Protein AF-A0A5J9UC37-F1 (afdb_monomer)

Mean predicted aligned error: 12.28 Å

Structure (mmCIF, N/CA/C/O backbone):
data_AF-A0A5J9UC37-F1
#
_entry.id   AF-A0A5J9UC37-F1
#
loop_
_atom_site.group_PDB
_atom_site.id
_atom_site.type_symbol
_atom_site.label_atom_id
_atom_site.label_alt_id
_atom_site.label_comp_id
_atom_site.label_asym_id
_atom_site.label_entity_id
_atom_site.label_seq_id
_atom_site.pdbx_PDB_ins_code
_atom_site.Cartn_x
_atom_site.Cartn_y
_atom_site.Cartn_z
_atom_site.occupancy
_atom_site.B_iso_or_equiv
_atom_site.auth_seq_id
_atom_site.auth_comp_id
_atom_site.auth_asym_id
_atom_site.auth_atom_id
_atom_site.pdbx_PDB_model_num
ATOM 1 N N . VAL A 1 1 ? -42.307 -14.329 62.504 1.00 63.81 1 VAL A N 1
ATOM 2 C CA . VAL A 1 1 ? -40.843 -14.070 62.506 1.00 63.81 1 VAL A CA 1
ATOM 3 C 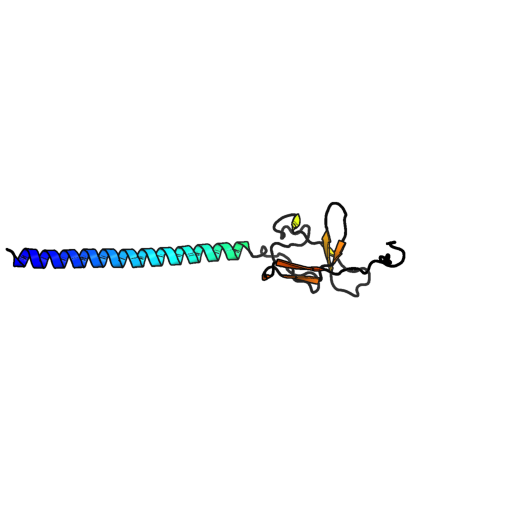C . VAL A 1 1 ? -40.116 -14.868 61.416 1.00 63.81 1 VAL A C 1
ATOM 5 O O . VAL A 1 1 ? -39.601 -14.259 60.490 1.00 63.81 1 VAL A O 1
ATOM 8 N N . SER A 1 2 ? -40.148 -16.208 61.423 1.00 68.38 2 SER A N 1
ATOM 9 C CA . SER A 1 2 ? -39.443 -17.055 60.428 1.00 68.38 2 SER A CA 1
ATOM 10 C C . SER A 1 2 ? -39.837 -16.817 58.951 1.00 68.38 2 SER A C 1
ATOM 12 O O . SER A 1 2 ? -38.976 -16.711 58.076 1.00 68.38 2 SER A O 1
ATOM 14 N N . THR A 1 3 ? -41.131 -16.654 58.656 1.00 75.56 3 THR A N 1
ATOM 15 C CA . THR A 1 3 ? -41.650 -16.379 57.299 1.00 75.56 3 THR A CA 1
ATOM 16 C C . THR A 1 3 ? -41.243 -15.008 56.759 1.00 75.56 3 THR A C 1
ATOM 18 O O . THR A 1 3 ? -40.934 -14.885 55.575 1.00 75.56 3 THR A O 1
ATOM 21 N N . TYR A 1 4 ? -41.173 -14.000 57.631 1.00 75.62 4 TYR A N 1
ATOM 22 C CA . TYR A 1 4 ? -40.712 -12.651 57.300 1.00 75.62 4 TYR A CA 1
ATOM 23 C C . TYR A 1 4 ? -39.242 -12.665 56.859 1.00 75.62 4 TYR A C 1
ATOM 25 O O . TYR A 1 4 ? -38.928 -12.240 55.748 1.00 75.62 4 TYR A O 1
ATOM 33 N N . TYR A 1 5 ? -38.364 -13.298 57.645 1.00 67.88 5 TYR A N 1
ATOM 34 C CA . TYR A 1 5 ? -36.952 -13.470 57.285 1.00 67.88 5 TYR A CA 1
ATOM 35 C C . TYR A 1 5 ? -36.747 -14.300 56.010 1.00 67.88 5 TYR A C 1
ATOM 37 O O . TYR A 1 5 ? -35.813 -14.051 55.248 1.00 67.88 5 TYR A O 1
ATOM 45 N N . ARG A 1 6 ? -37.610 -15.291 55.747 1.00 69.56 6 ARG A N 1
ATOM 46 C CA . ARG A 1 6 ? -37.553 -16.096 54.516 1.00 69.56 6 ARG A CA 1
ATOM 47 C C . ARG A 1 6 ? -37.951 -15.277 53.279 1.00 69.56 6 ARG A C 1
ATOM 49 O O . ARG A 1 6 ? -37.307 -15.412 52.242 1.00 69.56 6 ARG A O 1
ATOM 56 N N . LYS A 1 7 ? -38.960 -14.404 53.391 1.00 77.69 7 LYS A N 1
ATOM 57 C CA . LYS A 1 7 ? -39.384 -13.486 52.316 1.00 77.69 7 LYS A CA 1
ATOM 58 C C . LYS A 1 7 ? -38.337 -12.400 52.058 1.00 77.69 7 LYS A C 1
ATOM 60 O O . LYS A 1 7 ? -37.998 -12.142 50.908 1.00 77.69 7 LYS A O 1
ATOM 65 N N . GLN A 1 8 ? -37.769 -11.841 53.123 1.00 72.06 8 GLN A N 1
ATOM 66 C CA . GLN A 1 8 ? -36.715 -10.833 53.045 1.00 72.06 8 GLN A CA 1
ATOM 67 C C . GLN A 1 8 ? -35.429 -11.393 52.413 1.00 72.06 8 GLN A C 1
ATOM 69 O O . GLN A 1 8 ? -34.832 -10.732 51.570 1.00 72.06 8 GLN A O 1
ATOM 74 N N . ARG A 1 9 ? -35.047 -12.643 52.723 1.00 77.81 9 ARG A N 1
ATOM 75 C CA . ARG A 1 9 ? -33.915 -13.320 52.061 1.00 77.81 9 ARG A CA 1
ATOM 76 C C . ARG A 1 9 ? -34.119 -13.515 50.560 1.00 77.81 9 ARG A C 1
ATOM 78 O O . ARG A 1 9 ? -33.196 -13.226 49.810 1.00 77.81 9 ARG A O 1
ATOM 85 N N . LYS A 1 10 ? -35.307 -13.961 50.131 1.00 80.69 10 LYS A N 1
ATOM 86 C CA . LYS A 1 10 ? -35.631 -14.093 48.698 1.00 80.69 10 LYS A CA 1
ATOM 87 C C . LYS A 1 10 ? -35.591 -12.740 47.981 1.00 80.69 10 LYS A C 1
ATOM 89 O O . LYS A 1 10 ? -34.990 -12.609 46.928 1.00 80.69 10 LYS A O 1
ATOM 94 N N . HIS A 1 11 ? -36.155 -11.708 48.603 1.00 80.25 11 HIS A N 1
ATOM 95 C CA . HIS A 1 11 ? -36.156 -10.365 48.028 1.00 80.25 11 HIS A CA 1
ATOM 96 C C . HIS A 1 11 ? -34.736 -9.792 47.866 1.00 80.25 11 HIS A C 1
ATOM 98 O O . HIS A 1 11 ? -34.414 -9.202 46.839 1.00 80.25 11 HIS A O 1
ATOM 104 N N . ILE A 1 12 ? -33.863 -9.992 48.860 1.00 78.88 12 ILE A N 1
ATOM 105 C CA . ILE A 1 12 ? -32.458 -9.567 48.785 1.00 78.88 12 ILE A CA 1
ATOM 106 C C . ILE A 1 12 ? -31.692 -10.386 47.733 1.00 78.88 12 ILE A C 1
ATOM 108 O O . ILE A 1 12 ? -30.909 -9.802 46.986 1.00 78.88 12 ILE A O 1
ATOM 112 N N . SER A 1 13 ? -31.934 -11.701 47.617 1.00 81.50 13 SER A N 1
ATOM 113 C CA . SER A 1 13 ? -31.291 -12.515 46.574 1.00 81.50 13 SER A CA 1
ATOM 114 C C . SER A 1 13 ? -31.694 -12.083 45.166 1.00 81.50 13 SER A C 1
ATOM 116 O O . SER A 1 13 ? -30.831 -12.023 44.297 1.00 81.50 13 SER A O 1
ATOM 118 N N . ASP A 1 14 ? -32.958 -11.713 44.949 1.00 83.06 14 ASP A N 1
ATOM 119 C CA . ASP A 1 14 ? -33.441 -11.250 43.642 1.00 83.06 14 ASP A CA 1
ATOM 120 C C . ASP A 1 14 ? -32.835 -9.891 43.251 1.00 83.06 14 ASP A C 1
ATOM 122 O O . ASP A 1 14 ? -32.487 -9.677 42.089 1.00 83.06 14 ASP A O 1
ATOM 126 N N . ILE A 1 15 ? -32.661 -8.976 44.214 1.00 80.75 15 ILE A N 1
ATOM 127 C CA . ILE A 1 15 ? -31.997 -7.679 43.988 1.00 80.75 15 ILE A CA 1
ATOM 128 C C . ILE A 1 15 ? -30.524 -7.878 43.632 1.00 80.75 15 ILE A C 1
ATOM 130 O O . ILE A 1 15 ? -30.044 -7.293 42.660 1.00 80.75 15 ILE A O 1
ATOM 134 N N . LEU A 1 16 ? -29.813 -8.708 44.401 1.00 80.62 16 LEU A N 1
ATOM 135 C CA . LEU A 1 16 ? -28.404 -9.005 44.148 1.00 80.62 16 LEU A CA 1
ATOM 136 C C . LEU A 1 16 ? -28.231 -9.695 42.789 1.00 80.62 16 LEU A C 1
ATOM 138 O O . LEU A 1 16 ? -27.354 -9.313 42.019 1.00 80.62 16 LEU A O 1
ATOM 142 N N . TRP A 1 17 ? -29.105 -10.644 42.447 1.00 72.62 17 TRP A N 1
ATOM 143 C CA . TRP A 1 17 ? -29.074 -11.335 41.158 1.00 72.62 17 TRP A CA 1
ATOM 144 C C . TRP A 1 17 ? -29.317 -10.378 39.981 1.00 72.62 17 TRP A C 1
ATOM 146 O O . TRP A 1 17 ? -28.544 -10.383 39.024 1.00 72.62 17 TRP A O 1
ATOM 156 N N . LYS A 1 18 ? -30.301 -9.474 40.092 1.00 76.62 18 LYS A N 1
ATOM 157 C CA . LYS A 1 18 ? -30.539 -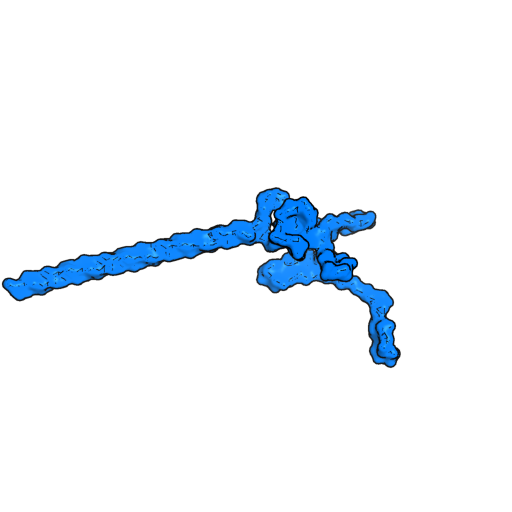8.413 39.096 1.00 76.62 18 LYS A CA 1
ATOM 158 C C . LYS A 1 18 ? -29.347 -7.464 38.955 1.00 76.62 18 LYS A C 1
ATOM 160 O O . LYS A 1 18 ? -28.962 -7.144 37.836 1.00 76.62 18 LYS A O 1
ATOM 165 N N . GLN A 1 19 ? -28.722 -7.050 40.060 1.00 73.75 19 GLN A N 1
ATOM 166 C CA . GLN A 1 19 ? -27.520 -6.207 40.023 1.00 73.75 19 GLN A CA 1
ATOM 167 C C . GLN A 1 19 ? -26.332 -6.899 39.349 1.00 73.75 19 GLN A C 1
ATOM 169 O O . GLN A 1 19 ? -25.622 -6.265 38.571 1.00 73.75 19 GLN A O 1
ATOM 174 N N . HIS A 1 20 ? -26.106 -8.182 39.633 1.00 72.38 20 HIS A N 1
ATOM 175 C CA . HIS A 1 20 ? -25.037 -8.953 39.002 1.00 72.38 20 HIS A CA 1
ATOM 176 C C . HIS A 1 20 ? -25.277 -9.146 37.501 1.00 72.38 20 HIS A C 1
ATOM 178 O O . HIS A 1 20 ? -24.353 -8.939 36.715 1.00 72.38 20 HIS A O 1
ATOM 184 N N . PHE A 1 21 ? -26.507 -9.479 37.105 1.00 69.38 21 PHE A N 1
ATOM 185 C CA . PHE A 1 21 ? -26.876 -9.661 35.702 1.00 69.38 21 PHE A CA 1
ATOM 186 C C . PHE A 1 21 ? -26.734 -8.355 34.907 1.00 69.38 21 PHE A C 1
ATOM 188 O O . PHE A 1 21 ? -26.078 -8.321 33.870 1.00 69.38 21 PHE A O 1
ATOM 195 N N . GLN A 1 22 ? -27.214 -7.246 35.470 1.00 74.94 22 GLN A N 1
ATOM 196 C CA . GLN A 1 22 ? -27.118 -5.932 34.841 1.00 74.94 22 GLN A CA 1
ATOM 197 C C . GLN A 1 22 ? -25.667 -5.437 34.737 1.00 74.94 22 GLN A C 1
ATOM 199 O O . GLN A 1 22 ? -25.268 -4.896 33.709 1.00 74.94 22 GLN A O 1
ATOM 204 N N . ARG A 1 23 ? -24.829 -5.678 35.757 1.00 78.25 23 ARG A N 1
ATOM 205 C CA . ARG A 1 23 ? -23.383 -5.407 35.675 1.00 78.25 23 ARG A CA 1
ATOM 206 C C . ARG A 1 23 ? -22.711 -6.228 34.576 1.00 78.25 23 ARG A C 1
ATOM 208 O O . ARG A 1 23 ? -21.863 -5.686 33.880 1.00 78.25 23 ARG A O 1
ATOM 215 N N . ALA A 1 24 ? -23.077 -7.497 34.402 1.00 80.44 24 ALA A N 1
ATOM 216 C CA . ALA A 1 24 ? -22.500 -8.344 33.360 1.00 80.44 24 ALA A CA 1
ATOM 217 C C . ALA A 1 24 ? -22.866 -7.862 31.944 1.00 80.44 24 ALA A C 1
ATOM 219 O O . ALA A 1 24 ? -21.985 -7.792 31.090 1.00 80.44 24 ALA A O 1
ATOM 220 N N . GLU A 1 25 ? -24.116 -7.452 31.706 1.00 80.62 25 GLU A N 1
ATOM 221 C CA . GLU A 1 25 ? -24.545 -6.877 30.420 1.00 80.62 25 GLU A CA 1
ATOM 222 C C . GLU A 1 25 ? -23.860 -5.533 30.118 1.00 80.62 25 GLU A C 1
ATOM 224 O O . GLU A 1 25 ? -23.394 -5.301 28.999 1.00 80.62 25 GLU A O 1
ATOM 229 N N . TYR A 1 26 ? -23.720 -4.656 31.120 1.00 87.88 26 TYR A N 1
ATOM 230 C CA . TYR A 1 26 ? -22.961 -3.410 30.963 1.00 87.88 26 TYR A CA 1
ATOM 231 C C . TYR A 1 26 ? -21.478 -3.673 30.687 1.00 87.88 26 TYR A C 1
ATOM 233 O O . TYR A 1 26 ? -20.903 -3.052 29.801 1.00 87.88 26 TYR A O 1
ATOM 241 N N . MET A 1 27 ? -20.854 -4.624 31.3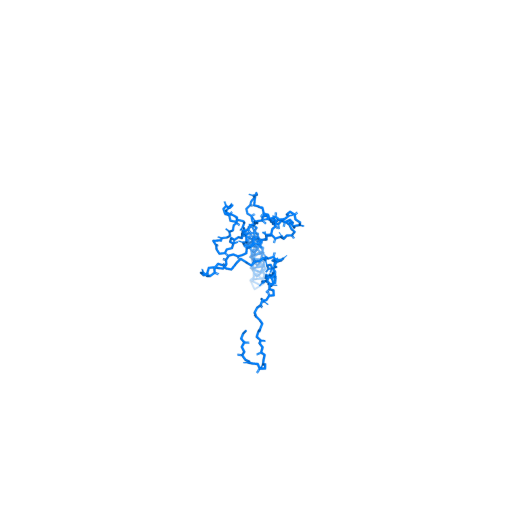82 1.00 87.31 27 MET A N 1
ATOM 242 C CA . MET A 1 27 ? -19.463 -4.994 31.107 1.00 87.31 27 MET A CA 1
ATOM 243 C C . MET A 1 27 ? -19.305 -5.584 29.702 1.00 87.31 27 MET A C 1
ATOM 245 O O . MET A 1 27 ? -18.365 -5.225 28.998 1.00 87.31 27 MET A O 1
ATOM 249 N N . ALA A 1 28 ? -20.237 -6.432 29.260 1.00 90.69 28 ALA A N 1
ATOM 250 C CA . ALA A 1 28 ? -20.236 -6.986 27.909 1.00 90.69 28 ALA A CA 1
ATOM 251 C C . ALA A 1 28 ? -20.395 -5.894 26.838 1.00 90.69 28 ALA A C 1
ATOM 253 O O . ALA A 1 28 ? -19.646 -5.878 25.864 1.00 90.69 28 ALA A O 1
ATOM 254 N N . SER A 1 29 ? -21.316 -4.945 27.031 1.00 89.31 29 SER A N 1
ATOM 255 C CA . SER A 1 29 ? -21.497 -3.819 26.105 1.00 89.31 29 SER A CA 1
ATOM 256 C C . SER A 1 29 ? -20.289 -2.877 26.078 1.00 89.31 29 SER A C 1
ATOM 258 O O . SER A 1 29 ? -19.843 -2.510 24.994 1.00 89.31 29 SER A O 1
ATOM 260 N N . VAL A 1 30 ? -19.694 -2.552 27.230 1.00 93.19 30 VAL A N 1
ATOM 261 C CA . VAL A 1 30 ? -18.454 -1.758 27.307 1.00 93.19 30 VAL A CA 1
ATOM 262 C C . VAL A 1 30 ? -17.298 -2.468 26.599 1.00 93.19 30 VAL A C 1
ATOM 264 O O . VAL A 1 30 ? -16.556 -1.826 25.859 1.00 93.19 30 VAL A O 1
ATOM 267 N N . LEU A 1 31 ? -17.164 -3.788 26.765 1.00 93.94 31 LEU A N 1
ATOM 268 C CA . LEU A 1 31 ? -16.155 -4.581 26.059 1.00 93.94 31 LEU A CA 1
ATOM 269 C C . LEU A 1 31 ? -16.376 -4.562 24.543 1.00 93.94 31 LEU A C 1
ATOM 271 O O . LEU A 1 31 ? -15.425 -4.328 23.803 1.00 93.94 31 LEU A O 1
ATOM 275 N N . LEU A 1 32 ? -17.612 -4.758 24.074 1.00 94.88 32 LEU A N 1
ATOM 276 C CA . LEU A 1 32 ? -17.937 -4.716 22.645 1.00 94.88 32 LEU A CA 1
ATOM 277 C C . LEU A 1 32 ? -17.654 -3.340 22.032 1.00 94.88 32 LEU A C 1
ATOM 279 O O . LEU A 1 32 ? -17.042 -3.261 20.968 1.00 94.88 32 LEU A O 1
ATOM 283 N N . VAL A 1 33 ? -18.042 -2.260 22.717 1.00 94.94 33 VAL A N 1
ATOM 284 C CA . VAL A 1 33 ? -17.739 -0.885 22.291 1.00 94.94 33 VAL A CA 1
ATOM 285 C C . VAL A 1 33 ? -16.227 -0.653 22.270 1.00 94.94 33 VAL A C 1
ATOM 287 O O . VAL A 1 33 ? -15.706 -0.121 21.292 1.00 94.94 33 VAL A O 1
ATOM 290 N N . GLY A 1 34 ? -15.503 -1.110 23.294 1.00 94.00 34 GLY A N 1
ATOM 291 C CA . GLY A 1 34 ? -14.044 -1.037 23.343 1.00 94.00 34 GLY A CA 1
ATOM 292 C C . GLY A 1 34 ? -13.376 -1.760 22.169 1.00 94.00 34 GLY A C 1
ATOM 293 O O . GLY A 1 34 ? -12.525 -1.180 21.498 1.00 94.00 34 GLY A O 1
ATOM 294 N N . VAL A 1 35 ? -13.802 -2.989 21.862 1.00 94.44 35 VAL A N 1
ATOM 295 C CA . VAL A 1 35 ? -13.299 -3.761 20.712 1.00 94.44 35 VAL A CA 1
ATOM 296 C C . VAL A 1 35 ? -13.604 -3.048 19.393 1.00 94.44 35 VAL A C 1
ATOM 298 O O . VAL A 1 35 ? -12.716 -2.929 18.551 1.00 94.44 35 VAL A O 1
ATOM 301 N N . ALA A 1 36 ? -14.819 -2.521 19.216 1.00 92.31 36 ALA A N 1
ATOM 302 C CA . ALA A 1 36 ? -15.194 -1.781 18.011 1.00 92.31 36 ALA A CA 1
ATOM 303 C C . ALA A 1 36 ? -14.333 -0.520 17.808 1.00 92.31 36 ALA A C 1
ATOM 305 O O . ALA A 1 36 ? -13.893 -0.245 16.688 1.00 92.31 36 ALA A O 1
ATOM 306 N N . ILE A 1 37 ? -14.036 0.215 18.885 1.00 91.50 37 ILE A N 1
ATOM 307 C CA . ILE A 1 37 ? -13.143 1.383 18.843 1.00 91.50 37 ILE A CA 1
ATOM 308 C C . ILE A 1 37 ? -11.724 0.962 18.435 1.00 91.50 37 ILE A C 1
ATOM 310 O O . ILE A 1 37 ? -11.147 1.565 17.531 1.00 91.50 37 ILE A O 1
ATOM 314 N N . VAL A 1 38 ? -11.176 -0.097 19.041 1.00 91.19 38 VAL A N 1
ATOM 315 C CA . VAL A 1 38 ? -9.829 -0.602 18.715 1.00 91.19 38 VAL A CA 1
ATOM 316 C C . VAL A 1 38 ? -9.734 -1.040 17.250 1.00 91.19 38 VAL A C 1
ATOM 318 O O . VAL A 1 38 ? -8.784 -0.666 16.561 1.00 91.19 38 VAL A O 1
ATOM 321 N N . LEU A 1 39 ? -10.731 -1.774 16.746 1.00 86.12 39 LEU A N 1
ATOM 322 C CA . LEU A 1 39 ? -10.785 -2.198 15.341 1.00 86.12 39 LEU A CA 1
ATOM 323 C C . LEU A 1 39 ? -10.829 -1.001 14.379 1.00 86.12 39 LEU A C 1
ATOM 325 O O . LEU A 1 39 ? -10.148 -1.006 13.354 1.00 86.12 39 LEU A O 1
ATOM 329 N N . SER A 1 40 ? -11.588 0.041 14.726 1.00 81.81 40 SER A N 1
ATOM 330 C CA . SER A 1 40 ? -11.717 1.252 13.906 1.00 81.81 40 SER A CA 1
ATOM 331 C C . SER A 1 40 ? -10.389 2.010 13.780 1.00 81.81 40 SER A C 1
ATOM 333 O O . SER A 1 40 ? -10.010 2.423 12.685 1.00 81.81 40 SER A O 1
ATOM 335 N N . LEU A 1 41 ? -9.646 2.153 14.883 1.00 79.31 41 LEU A N 1
ATOM 336 C CA . LEU A 1 41 ? -8.339 2.824 14.892 1.00 79.31 41 LEU A CA 1
ATOM 337 C C . LEU A 1 41 ? -7.289 2.061 14.072 1.00 79.31 41 LEU A C 1
ATOM 339 O O . LEU A 1 41 ? -6.508 2.677 13.343 1.00 79.31 41 LEU A O 1
ATOM 343 N N . ALA A 1 42 ? -7.294 0.728 14.148 1.00 76.06 42 ALA A N 1
ATOM 344 C CA . ALA A 1 42 ? -6.379 -0.107 13.375 1.00 76.06 42 ALA A CA 1
ATOM 345 C C . ALA A 1 42 ? -6.584 0.066 11.860 1.00 76.06 42 ALA A C 1
ATOM 347 O O . ALA A 1 42 ? -5.610 0.195 11.118 1.00 76.06 42 ALA A O 1
ATOM 348 N N . TYR A 1 43 ? -7.836 0.142 11.401 1.00 76.56 43 TYR A N 1
ATOM 349 C CA . TYR A 1 43 ? -8.154 0.316 9.983 1.00 76.56 43 TYR A CA 1
ATOM 350 C C . TYR A 1 43 ? -7.624 1.638 9.411 1.00 76.56 43 TYR A C 1
ATOM 352 O O . TYR A 1 43 ? -7.008 1.639 8.348 1.00 76.56 43 TYR A O 1
ATOM 360 N N . ILE A 1 44 ? -7.795 2.748 10.138 1.00 73.31 44 ILE A N 1
ATOM 361 C CA . ILE A 1 44 ? -7.311 4.076 9.717 1.00 73.31 44 ILE A CA 1
ATOM 362 C C . ILE A 1 44 ? -5.788 4.071 9.540 1.00 73.31 44 ILE A C 1
ATOM 364 O O . ILE A 1 44 ? -5.276 4.619 8.569 1.00 73.31 44 ILE A O 1
ATOM 368 N N . SER A 1 45 ? -5.060 3.413 10.446 1.00 71.62 45 SER A N 1
ATOM 369 C CA . SER A 1 45 ? -3.595 3.330 10.378 1.00 71.62 45 SER A CA 1
ATOM 370 C C . SER A 1 45 ? -3.065 2.500 9.203 1.00 71.62 45 SER A C 1
ATOM 372 O O . SER A 1 45 ? -1.909 2.652 8.821 1.00 71.62 45 SER A O 1
ATOM 374 N N . ALA A 1 46 ? -3.902 1.633 8.626 1.00 75.06 46 ALA A N 1
ATOM 375 C CA . ALA A 1 46 ? -3.549 0.781 7.496 1.00 75.06 46 ALA A CA 1
ATOM 376 C C . ALA A 1 46 ? -3.850 1.431 6.134 1.00 75.06 46 ALA A C 1
ATOM 378 O O . ALA A 1 46 ? -3.600 0.811 5.099 1.00 75.06 46 ALA A O 1
ATOM 379 N N . GLN A 1 47 ? -4.401 2.648 6.116 1.00 77.69 47 GLN A N 1
ATOM 380 C CA . GLN A 1 47 ? -4.718 3.367 4.889 1.00 77.69 47 GLN A CA 1
ATOM 381 C C . GLN A 1 47 ? -3.649 4.411 4.550 1.00 77.69 47 GLN A C 1
ATOM 383 O O . GLN A 1 47 ? -3.100 5.058 5.444 1.00 77.69 47 GLN A O 1
ATOM 388 N N . PRO A 1 48 ? -3.366 4.619 3.253 1.00 79.56 48 PRO A N 1
ATOM 389 C CA . PRO A 1 48 ? -2.522 5.724 2.834 1.00 79.56 48 PRO A CA 1
ATOM 390 C C . PRO A 1 48 ? -3.212 7.061 3.147 1.00 79.56 48 PRO A C 1
ATOM 392 O O . PRO A 1 48 ? -4.441 7.162 3.133 1.00 79.56 48 PRO A O 1
ATOM 395 N N . ALA A 1 49 ? -2.420 8.101 3.419 1.00 80.44 49 ALA A N 1
ATOM 396 C CA . ALA A 1 49 ? -2.957 9.431 3.694 1.00 80.44 49 ALA A CA 1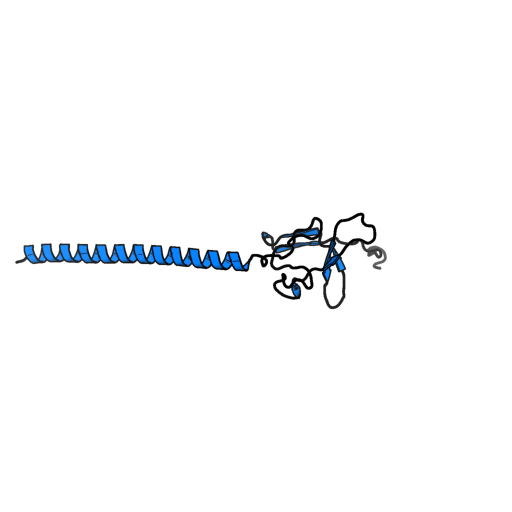
ATOM 397 C C . ALA A 1 49 ? -3.795 9.960 2.505 1.00 80.44 49 ALA A C 1
ATOM 399 O O . ALA A 1 49 ? -3.520 9.613 1.349 1.00 80.44 49 ALA A O 1
ATOM 400 N N . PRO A 1 50 ? -4.806 10.819 2.746 1.00 82.75 50 PRO A N 1
ATOM 401 C CA . PRO A 1 50 ? -5.570 11.440 1.669 1.00 82.75 50 PRO A CA 1
ATOM 402 C C . PRO A 1 50 ? -4.646 12.142 0.665 1.00 82.75 50 PRO A C 1
ATOM 404 O O . PRO A 1 50 ? -3.742 12.876 1.056 1.00 82.75 50 PRO A O 1
ATOM 407 N N . GLY A 1 51 ? -4.875 11.919 -0.630 1.00 85.50 51 GLY A N 1
ATOM 408 C CA . GLY A 1 51 ? -4.043 12.484 -1.700 1.00 85.50 51 GLY A CA 1
ATOM 409 C C . GLY A 1 51 ? -2.801 11.660 -2.060 1.00 85.50 51 GLY A C 1
ATOM 410 O O . GLY A 1 51 ? -2.085 12.029 -2.989 1.00 85.50 51 GLY A O 1
ATOM 411 N N . CYS A 1 52 ? -2.556 10.532 -1.388 1.00 90.31 52 CYS A N 1
ATOM 412 C CA . CYS A 1 52 ? -1.507 9.600 -1.781 1.00 90.31 52 CYS A CA 1
ATOM 413 C C . CYS A 1 52 ? -1.868 8.835 -3.053 1.00 90.31 52 CYS A C 1
ATOM 415 O O . CYS A 1 52 ? -2.946 8.255 -3.177 1.00 90.31 52 CYS A O 1
ATOM 417 N N . GLN A 1 53 ? -0.927 8.797 -3.992 1.00 88.25 53 GLN A N 1
ATOM 418 C CA . GLN A 1 53 ? -1.072 8.028 -5.217 1.00 88.25 53 GLN A CA 1
ATOM 419 C C . GLN A 1 53 ? -0.942 6.528 -4.920 1.00 88.25 53 GLN A C 1
ATOM 421 O O . GLN A 1 53 ? 0.113 6.062 -4.494 1.00 88.25 53 GLN A O 1
ATOM 426 N N . THR A 1 54 ? -2.009 5.778 -5.191 1.00 89.75 54 THR A N 1
ATOM 427 C CA . THR A 1 54 ? -2.108 4.332 -4.927 1.00 89.75 54 THR A CA 1
ATOM 428 C C . THR A 1 54 ? -1.840 3.465 -6.154 1.00 89.75 54 THR A C 1
ATOM 430 O O . THR A 1 54 ? -1.922 2.249 -6.066 1.00 89.75 54 THR A O 1
ATOM 433 N N . HIS A 1 55 ? -1.511 4.054 -7.305 1.00 90.12 55 HIS A N 1
ATOM 434 C CA . HIS A 1 55 ? -1.205 3.312 -8.530 1.00 90.12 55 HIS A CA 1
ATOM 435 C C . HIS A 1 55 ? -0.038 3.929 -9.291 1.00 90.12 55 HIS A C 1
ATOM 437 O O . HIS A 1 55 ? 0.083 5.151 -9.392 1.00 90.12 55 HIS A O 1
ATOM 443 N N . CYS A 1 56 ? 0.792 3.080 -9.885 1.00 90.06 56 CYS A N 1
ATOM 444 C CA . CYS A 1 56 ? 1.836 3.467 -10.825 1.00 90.06 56 CYS A CA 1
ATOM 445 C C . CYS A 1 56 ? 1.740 2.548 -12.043 1.00 90.06 56 CYS A C 1
ATOM 447 O O . CYS A 1 56 ? 2.071 1.366 -11.964 1.00 90.06 56 CYS A O 1
ATOM 449 N N . GLY A 1 57 ? 1.215 3.093 -13.145 1.00 87.69 57 GLY A N 1
ATOM 450 C CA . GLY A 1 57 ? 0.812 2.273 -14.285 1.00 87.69 57 GLY A CA 1
ATOM 451 C C . GLY A 1 57 ? -0.268 1.282 -13.857 1.00 87.69 57 GLY A C 1
ATOM 452 O O . GLY A 1 57 ? -1.218 1.670 -13.178 1.00 87.69 57 GLY A O 1
ATOM 453 N N . ASP A 1 58 ? -0.076 0.010 -14.192 1.00 88.00 58 ASP A N 1
ATOM 454 C CA . ASP A 1 58 ? -1.016 -1.071 -13.864 1.00 88.00 58 ASP A CA 1
ATOM 455 C C . ASP A 1 58 ? -0.763 -1.702 -12.482 1.00 88.00 58 ASP A C 1
ATOM 457 O O . ASP A 1 58 ? -1.442 -2.649 -12.084 1.00 88.00 58 ASP A O 1
ATOM 461 N N . VAL A 1 59 ? 0.224 -1.199 -11.733 1.00 89.94 59 VAL A N 1
ATOM 462 C CA . VAL A 1 59 ? 0.603 -1.745 -10.426 1.00 89.94 59 VAL A CA 1
ATOM 463 C C . VAL A 1 59 ? -0.062 -0.941 -9.314 1.00 89.94 59 VAL A C 1
ATOM 465 O O . VAL A 1 59 ? 0.148 0.268 -9.191 1.00 89.94 59 VAL A O 1
ATOM 468 N N . GLU A 1 60 ? -0.839 -1.628 -8.479 1.00 92.00 60 GLU A N 1
ATOM 469 C CA . GLU A 1 60 ? -1.365 -1.083 -7.226 1.00 92.00 60 GLU A CA 1
ATOM 470 C C . GLU A 1 60 ? -0.251 -0.955 -6.174 1.00 92.00 60 GLU A C 1
ATOM 472 O O . GLU A 1 60 ? 0.584 -1.847 -5.995 1.00 92.00 60 GLU A O 1
ATOM 477 N N . ILE A 1 61 ? -0.261 0.173 -5.471 1.00 91.69 61 ILE A N 1
ATOM 478 C CA . ILE A 1 61 ? 0.658 0.565 -4.406 1.00 91.69 61 ILE A CA 1
ATOM 479 C C . ILE A 1 61 ? -0.161 0.677 -3.112 1.00 91.69 61 ILE A C 1
ATOM 481 O O . ILE A 1 61 ? -0.650 1.759 -2.773 1.00 91.69 61 ILE A O 1
ATOM 485 N N . PRO A 1 62 ? -0.343 -0.435 -2.386 1.00 91.56 62 PRO A N 1
ATOM 486 C CA . PRO A 1 62 ? -1.018 -0.410 -1.099 1.00 91.56 62 PRO A CA 1
ATOM 487 C C . PRO A 1 62 ? -0.096 0.162 -0.014 1.00 91.56 62 PRO A C 1
ATOM 489 O O . PRO A 1 62 ? 1.120 -0.027 -0.050 1.00 91.56 62 PRO A O 1
ATOM 492 N N . TYR A 1 63 ? -0.669 0.793 1.010 1.00 90.88 63 TYR A N 1
ATOM 493 C CA . TYR A 1 63 ? 0.063 1.070 2.249 1.00 90.88 63 TYR A CA 1
ATOM 494 C C . TYR A 1 63 ? 0.575 -0.261 2.836 1.00 90.88 63 TYR A C 1
ATOM 496 O O . TYR A 1 63 ? -0.155 -1.257 2.786 1.00 90.88 63 TYR A O 1
ATOM 504 N N . PRO A 1 64 ? 1.814 -0.355 3.355 1.00 91.00 64 PRO A N 1
ATOM 505 C CA . PRO A 1 64 ? 2.738 0.711 3.780 1.00 91.00 64 PRO A CA 1
ATOM 506 C C . PRO A 1 64 ? 3.636 1.334 2.693 1.00 91.00 64 PRO A C 1
ATOM 508 O O . PRO A 1 64 ? 4.523 2.124 3.024 1.00 91.00 64 PRO A O 1
ATOM 511 N N . PHE A 1 65 ? 3.453 0.987 1.417 1.00 91.50 65 PHE A N 1
ATOM 512 C CA . PHE A 1 65 ? 4.271 1.501 0.315 1.00 91.50 65 PHE A CA 1
ATOM 513 C C . PHE A 1 65 ? 3.836 2.892 -0.142 1.00 91.50 65 PHE A C 1
ATOM 515 O O . PHE A 1 65 ? 2.672 3.269 -0.039 1.00 91.50 65 PHE A O 1
ATOM 522 N N . GLY A 1 66 ? 4.785 3.654 -0.685 1.00 90.75 66 GLY A N 1
ATOM 523 C CA . GLY A 1 66 ? 4.507 4.977 -1.234 1.00 90.75 66 GLY A CA 1
ATOM 524 C C 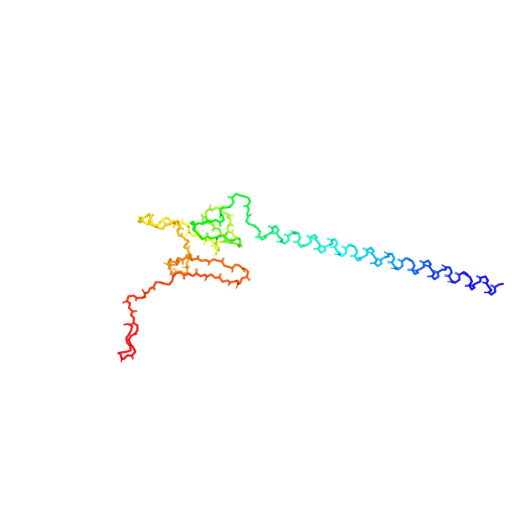. GLY A 1 66 ? 5.568 5.434 -2.224 1.00 90.75 66 GLY A C 1
ATOM 525 O O . GLY A 1 66 ? 6.712 4.979 -2.198 1.00 90.75 66 GLY A O 1
ATOM 526 N N . ILE A 1 67 ? 5.183 6.338 -3.123 1.00 90.19 67 ILE A N 1
ATOM 527 C CA . ILE A 1 67 ? 6.096 6.866 -4.140 1.00 90.19 67 ILE A CA 1
ATOM 528 C C . ILE A 1 67 ? 7.142 7.763 -3.465 1.00 90.19 67 ILE A C 1
ATOM 530 O O . ILE A 1 67 ? 6.801 8.604 -2.630 1.00 90.19 67 ILE A O 1
ATOM 534 N N . VAL A 1 68 ? 8.415 7.591 -3.827 1.00 89.06 68 VAL A N 1
ATOM 535 C CA . VAL A 1 68 ? 9.537 8.396 -3.309 1.00 89.06 68 VAL A CA 1
ATOM 536 C C . VAL A 1 68 ? 9.194 9.892 -3.341 1.00 89.06 68 VAL A C 1
ATOM 538 O O . VAL A 1 68 ? 8.738 10.411 -4.358 1.00 89.06 68 VAL A O 1
ATOM 541 N N . GLY A 1 69 ? 9.434 10.591 -2.229 1.00 85.31 69 GLY A N 1
ATOM 542 C CA . GLY A 1 69 ? 9.235 12.042 -2.128 1.00 85.31 69 GLY A CA 1
ATOM 543 C C . GLY A 1 69 ? 7.792 12.504 -1.898 1.00 85.31 69 GLY A C 1
ATOM 544 O O . GLY A 1 69 ? 7.578 13.699 -1.730 1.00 85.31 69 GLY A O 1
ATOM 545 N N . THR A 1 70 ? 6.812 11.595 -1.838 1.00 87.12 70 THR A N 1
ATOM 546 C CA . THR A 1 70 ? 5.405 11.953 -1.555 1.00 87.12 70 THR A CA 1
ATOM 547 C C . THR A 1 70 ? 5.054 11.977 -0.067 1.00 87.12 70 THR A C 1
ATOM 549 O O . THR A 1 70 ? 4.017 12.510 0.305 1.00 87.12 70 THR A O 1
ATOM 552 N N . GLY A 1 71 ? 5.891 11.385 0.794 1.00 88.75 71 GLY A N 1
ATOM 553 C CA . GLY A 1 71 ? 5.572 11.210 2.217 1.00 88.75 71 GLY A CA 1
ATOM 554 C C . GLY A 1 71 ? 4.478 10.168 2.492 1.00 88.75 71 GLY A C 1
ATOM 555 O O . GLY A 1 71 ? 3.995 10.083 3.614 1.00 88.75 71 GLY A O 1
ATOM 556 N N . CYS A 1 72 ? 4.092 9.376 1.486 1.00 91.56 72 CYS A N 1
ATOM 557 C CA . CYS A 1 72 ? 3.033 8.368 1.591 1.00 91.56 72 CYS A CA 1
ATOM 558 C C . CYS A 1 72 ? 3.513 6.982 2.038 1.00 91.56 72 CYS A C 1
ATOM 560 O O . CYS A 1 72 ? 2.696 6.126 2.364 1.00 91.56 72 CYS A O 1
ATOM 562 N N . ALA A 1 73 ? 4.826 6.742 2.019 1.00 90.81 73 ALA A N 1
ATOM 563 C CA . ALA A 1 73 ? 5.411 5.502 2.513 1.00 90.81 73 ALA A CA 1
ATOM 564 C C . ALA A 1 73 ? 5.501 5.534 4.046 1.00 90.81 73 ALA A C 1
ATOM 566 O O . ALA A 1 73 ? 5.794 6.581 4.622 1.00 90.81 73 ALA A O 1
ATOM 567 N N . LEU A 1 74 ? 5.318 4.382 4.698 1.00 90.00 74 LEU A N 1
ATOM 568 C CA . LEU A 1 74 ? 5.470 4.247 6.154 1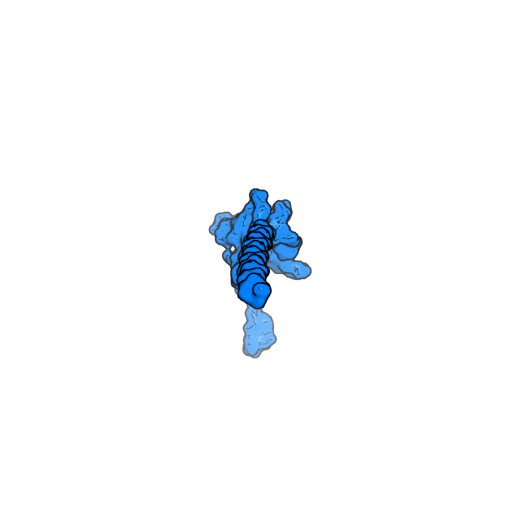.00 90.00 74 LEU A CA 1
ATOM 569 C C . LEU A 1 74 ? 6.875 4.666 6.624 1.00 90.00 74 LEU A C 1
ATOM 571 O O . LEU A 1 74 ? 7.028 5.341 7.637 1.00 90.00 74 LEU A O 1
ATOM 575 N N . GLU A 1 75 ? 7.902 4.271 5.876 1.00 89.25 75 GLU A N 1
ATOM 576 C CA . GLU A 1 75 ? 9.293 4.663 6.097 1.00 89.25 75 GLU A CA 1
ATOM 577 C C . GLU A 1 75 ? 10.085 4.568 4.787 1.00 89.25 75 GLU A C 1
ATOM 579 O O . GLU A 1 75 ? 9.608 4.030 3.785 1.00 89.25 75 GLU A O 1
ATOM 584 N N . LYS A 1 76 ? 11.345 5.021 4.810 1.00 85.75 76 LYS A N 1
ATOM 585 C CA . LYS A 1 76 ? 12.250 5.005 3.645 1.00 85.75 76 LYS A CA 1
ATOM 586 C C . LYS A 1 76 ? 12.426 3.618 3.011 1.00 85.75 76 LYS A C 1
ATOM 588 O O . LYS A 1 76 ? 12.757 3.529 1.834 1.00 85.75 76 LYS A O 1
ATOM 593 N N . GLY A 1 77 ? 12.237 2.540 3.776 1.00 84.25 77 GLY A N 1
ATOM 594 C CA . GLY A 1 77 ? 12.299 1.161 3.279 1.00 84.25 77 GLY A CA 1
ATOM 595 C C . GLY A 1 77 ? 11.116 0.756 2.392 1.00 84.25 77 GLY A C 1
ATOM 596 O O . GLY A 1 77 ? 11.257 -0.153 1.576 1.00 84.25 77 GLY A O 1
ATOM 597 N N . PHE A 1 78 ? 9.981 1.451 2.507 1.00 88.81 78 PHE A N 1
ATOM 598 C CA . PHE A 1 78 ? 8.768 1.214 1.717 1.00 88.81 78 PHE A CA 1
ATOM 599 C C . PHE A 1 78 ? 8.604 2.206 0.561 1.00 88.81 78 PHE A C 1
ATOM 601 O O . PHE A 1 78 ? 7.584 2.201 -0.133 1.00 88.81 78 PHE A O 1
ATOM 608 N N . GLU A 1 79 ? 9.603 3.059 0.337 1.00 88.81 79 GLU A N 1
ATOM 609 C CA . GLU A 1 79 ? 9.612 3.949 -0.810 1.00 88.81 79 GLU A CA 1
ATOM 610 C C . GLU A 1 79 ? 9.845 3.165 -2.105 1.00 88.81 79 GLU A C 1
ATOM 612 O O . GLU A 1 79 ? 10.797 2.391 -2.245 1.00 88.81 79 GLU A O 1
ATOM 617 N N . ILE A 1 80 ? 8.988 3.421 -3.085 1.00 89.69 80 ILE A N 1
ATOM 618 C CA . ILE A 1 80 ? 9.087 2.862 -4.428 1.00 89.69 80 ILE A CA 1
ATOM 619 C C . ILE A 1 80 ? 9.259 3.970 -5.456 1.00 89.69 80 ILE A C 1
ATOM 621 O O . ILE A 1 80 ? 8.683 5.055 -5.358 1.00 89.69 80 ILE A O 1
ATOM 625 N N . ASN A 1 81 ? 10.069 3.699 -6.472 1.00 90.12 81 ASN A N 1
ATOM 626 C CA . ASN A 1 81 ? 10.305 4.652 -7.541 1.00 90.12 81 ASN A CA 1
ATOM 627 C C . ASN A 1 81 ? 9.383 4.336 -8.724 1.00 90.12 81 ASN A C 1
ATOM 629 O O . ASN A 1 81 ? 9.493 3.266 -9.317 1.00 90.12 81 ASN A O 1
ATOM 633 N N . CYS A 1 82 ? 8.492 5.267 -9.059 1.00 89.25 82 CYS A N 1
ATOM 634 C CA . CYS A 1 82 ? 7.610 5.177 -10.219 1.00 89.25 82 CYS A CA 1
ATOM 635 C C . CYS A 1 82 ? 8.287 5.887 -11.400 1.00 89.25 82 CYS A C 1
ATOM 637 O O . CYS A 1 82 ? 8.504 7.097 -11.353 1.00 89.25 82 CYS A O 1
ATOM 639 N N . SER A 1 83 ? 8.704 5.152 -12.431 1.00 83.69 83 SER A N 1
ATOM 640 C CA . SER A 1 83 ? 9.448 5.712 -13.572 1.00 83.69 83 SER A CA 1
ATOM 641 C C . SER A 1 83 ? 8.787 5.376 -14.901 1.00 83.69 83 SER A C 1
ATOM 643 O O . SER A 1 83 ? 8.269 4.281 -15.086 1.00 83.69 83 SER A O 1
ATOM 645 N N . LYS A 1 84 ? 8.827 6.315 -15.849 1.00 77.56 84 LYS A N 1
ATOM 646 C CA . LYS A 1 84 ? 8.372 6.093 -17.228 1.00 77.56 84 LYS A CA 1
ATOM 647 C C . LYS A 1 84 ? 9.397 5.240 -17.979 1.00 77.56 84 LYS A C 1
ATOM 649 O O . LYS A 1 84 ? 10.596 5.484 -17.842 1.00 77.56 84 LYS A O 1
ATOM 654 N N . THR A 1 85 ? 8.953 4.264 -18.771 1.00 68.38 85 THR A N 1
ATOM 655 C CA . THR A 1 85 ? 9.851 3.554 -19.696 1.00 68.38 85 THR A CA 1
ATOM 656 C C . THR A 1 85 ? 10.254 4.461 -20.854 1.00 68.38 85 THR A C 1
ATOM 658 O O . THR A 1 85 ? 9.443 5.250 -21.335 1.00 68.38 85 THR A O 1
ATOM 661 N N . VAL A 1 86 ? 11.510 4.335 -21.290 1.00 64.62 86 VAL A N 1
ATOM 662 C CA . VAL A 1 86 ? 12.153 5.200 -22.296 1.00 64.62 86 VAL A CA 1
ATOM 663 C C . VAL A 1 86 ? 11.435 5.143 -23.652 1.00 64.62 86 VAL A C 1
ATOM 665 O O . VAL A 1 86 ? 11.369 6.152 -24.344 1.00 64.62 86 VAL A O 1
ATOM 668 N N . ASP A 1 87 ? 10.813 4.007 -23.970 1.00 63.25 87 ASP A N 1
ATOM 669 C CA . ASP A 1 87 ? 10.202 3.745 -25.279 1.00 63.25 87 ASP A CA 1
ATOM 670 C C . ASP A 1 87 ? 8.689 4.043 -25.331 1.00 63.25 87 ASP A C 1
ATOM 672 O O . ASP A 1 87 ? 8.046 3.827 -26.352 1.00 63.25 87 ASP A O 1
ATOM 676 N N . GLY A 1 88 ? 8.082 4.515 -24.231 1.00 57.84 88 GLY A N 1
ATOM 677 C CA . GLY A 1 88 ? 6.643 4.838 -24.160 1.00 57.84 88 GLY A CA 1
ATOM 678 C C . GLY A 1 88 ? 5.678 3.645 -24.280 1.00 57.84 88 GLY A C 1
ATOM 679 O O . GLY A 1 88 ? 4.473 3.824 -24.145 1.00 57.84 88 GLY A O 1
ATOM 680 N N . GLU A 1 89 ? 6.200 2.437 -24.495 1.00 57.91 89 GLU A N 1
ATOM 681 C CA . GLU A 1 89 ? 5.424 1.226 -24.789 1.00 57.91 89 GLU A CA 1
ATOM 682 C C . GLU A 1 89 ? 4.803 0.574 -23.539 1.00 57.91 89 GLU A C 1
ATOM 684 O O . GLU A 1 89 ? 3.786 -0.111 -23.632 1.00 57.91 89 GLU A O 1
ATOM 689 N N . LYS A 1 90 ? 5.368 0.824 -22.348 1.00 58.62 90 LYS A N 1
ATOM 690 C CA . LYS A 1 90 ? 4.780 0.431 -21.060 1.00 58.62 90 LYS A CA 1
ATOM 691 C C . LYS A 1 90 ? 4.377 1.665 -20.236 1.00 58.62 90 LYS A C 1
ATOM 693 O O . LYS A 1 90 ? 5.125 2.646 -20.185 1.00 58.62 90 LYS A O 1
ATOM 698 N N . PRO A 1 91 ? 3.223 1.640 -19.545 1.00 65.31 91 PRO A N 1
ATOM 699 C CA . PRO A 1 91 ? 2.906 2.654 -18.546 1.00 65.31 91 PRO A CA 1
ATOM 700 C C . PRO A 1 91 ? 3.919 2.598 -17.388 1.00 65.31 91 PRO A C 1
ATOM 702 O O . PRO A 1 91 ? 4.707 1.658 -17.285 1.00 65.31 91 PRO A O 1
ATOM 705 N N . ASN A 1 92 ? 3.934 3.638 -16.544 1.00 73.56 92 ASN A N 1
ATOM 706 C CA . ASN A 1 92 ? 4.918 3.815 -15.467 1.00 73.56 92 ASN A CA 1
ATOM 707 C C . ASN A 1 92 ? 5.243 2.493 -14.732 1.00 73.56 92 ASN A C 1
ATOM 709 O O . ASN A 1 92 ? 4.336 1.827 -14.242 1.00 73.56 92 ASN A O 1
ATOM 713 N N . ILE A 1 93 ? 6.528 2.144 -14.620 1.00 77.50 93 ILE A N 1
ATOM 714 C CA . ILE A 1 93 ? 6.998 0.945 -13.916 1.00 77.50 93 ILE A CA 1
ATOM 715 C C . ILE A 1 93 ? 7.364 1.262 -12.467 1.00 77.50 93 ILE A C 1
ATOM 717 O O . ILE A 1 93 ? 7.915 2.324 -12.156 1.00 77.50 93 ILE A O 1
ATOM 721 N N . VAL A 1 94 ? 7.101 0.305 -11.581 1.00 80.94 94 VAL A N 1
ATOM 722 C CA . VAL A 1 94 ? 7.463 0.374 -10.163 1.00 80.94 94 VAL A CA 1
ATOM 723 C C . VAL A 1 94 ? 8.827 -0.273 -9.950 1.00 80.94 94 VAL A C 1
ATOM 725 O O . VAL A 1 94 ? 9.043 -1.411 -10.354 1.00 80.94 94 VAL A O 1
ATOM 728 N N . ILE A 1 95 ? 9.749 0.434 -9.295 1.00 83.75 95 ILE A N 1
ATOM 729 C CA . ILE A 1 95 ? 11.116 -0.032 -9.042 1.00 83.75 95 ILE A CA 1
ATOM 730 C C . ILE A 1 95 ? 11.401 -0.034 -7.536 1.00 83.75 95 ILE A C 1
ATOM 732 O O . ILE A 1 95 ? 11.385 1.025 -6.900 1.00 83.75 95 ILE A O 1
ATOM 736 N N . PHE A 1 96 ? 11.757 -1.201 -6.985 1.00 82.19 96 PHE A N 1
ATOM 737 C CA . PHE A 1 96 ? 12.390 -1.281 -5.663 1.00 82.19 96 PHE A CA 1
ATOM 738 C C . PHE A 1 96 ? 13.895 -1.052 -5.785 1.00 82.19 96 PHE A C 1
ATOM 740 O O . PHE A 1 96 ? 14.576 -1.705 -6.581 1.00 82.19 96 PHE A O 1
ATOM 747 N N . ARG A 1 97 ? 14.426 -0.151 -4.953 1.00 70.75 97 ARG A N 1
ATOM 748 C CA . ARG A 1 97 ? 15.870 0.058 -4.806 1.00 70.75 97 ARG A CA 1
ATOM 749 C C . ARG A 1 97 ? 16.386 -0.728 -3.610 1.00 70.75 97 ARG A C 1
ATOM 751 O O . ARG A 1 97 ? 16.250 -0.296 -2.469 1.00 70.75 97 ARG A O 1
ATOM 758 N N . LYS A 1 98 ? 17.045 -1.858 -3.867 1.00 66.00 98 LYS A N 1
ATOM 759 C CA . LYS A 1 98 ? 17.792 -2.568 -2.824 1.00 66.00 98 LYS A CA 1
ATOM 760 C C . LYS A 1 98 ? 19.139 -1.863 -2.611 1.00 66.00 98 LYS A C 1
ATOM 762 O O . LYS A 1 98 ? 19.944 -1.797 -3.530 1.00 66.00 98 LYS A O 1
ATOM 767 N N . LYS A 1 99 ? 19.398 -1.317 -1.421 1.00 62.00 99 LYS A N 1
ATOM 768 C CA . LYS A 1 99 ? 20.750 -0.877 -1.006 1.00 62.00 99 LYS A CA 1
ATOM 769 C C . LYS A 1 99 ? 21.494 -2.059 -0.354 1.00 62.00 99 LYS A C 1
ATOM 771 O O . LYS A 1 99 ? 20.819 -2.918 0.214 1.00 62.00 99 LYS A O 1
ATOM 776 N N . PRO A 1 100 ? 22.843 -2.142 -0.399 1.00 57.28 100 PRO A N 1
ATOM 777 C CA . PRO A 1 100 ? 23.812 -1.187 -0.962 1.00 57.28 100 PRO A CA 1
ATOM 778 C C . PRO A 1 100 ? 24.126 -1.376 -2.460 1.00 57.28 100 PRO A C 1
ATOM 780 O O . PRO A 1 100 ? 24.545 -0.423 -3.106 1.00 57.28 100 PRO A O 1
ATOM 783 N N . ASN A 1 101 ? 23.877 -2.557 -3.035 1.00 57.16 101 ASN A N 1
ATOM 784 C CA . ASN A 1 101 ? 24.045 -2.802 -4.472 1.00 57.16 101 ASN A CA 1
ATOM 785 C C . ASN A 1 101 ? 22.746 -2.441 -5.193 1.00 57.16 101 ASN A C 1
ATOM 787 O O . ASN A 1 101 ? 21.805 -3.231 -5.155 1.00 57.16 101 ASN A O 1
ATOM 791 N N . ILE A 1 102 ? 22.700 -1.249 -5.801 1.00 60.81 102 ILE A N 1
ATOM 792 C CA . ILE A 1 102 ? 21.518 -0.641 -6.439 1.00 60.81 102 ILE A CA 1
ATOM 793 C C . ILE A 1 102 ? 21.076 -1.482 -7.646 1.00 60.81 102 ILE A C 1
ATOM 795 O O . ILE A 1 102 ? 21.353 -1.161 -8.799 1.00 60.81 102 ILE A O 1
ATOM 799 N N . VAL A 1 103 ? 20.385 -2.586 -7.379 1.00 67.50 103 VAL A N 1
ATOM 800 C CA . VAL A 1 103 ? 19.668 -3.353 -8.392 1.00 67.50 103 VAL A CA 1
ATOM 801 C C . VAL A 1 103 ? 18.262 -2.780 -8.451 1.00 67.50 103 VAL A C 1
ATOM 803 O O . VAL A 1 103 ? 17.518 -2.834 -7.471 1.00 67.50 103 VAL A O 1
ATOM 806 N N . ASN A 1 104 ? 17.921 -2.199 -9.599 1.00 75.81 104 ASN A N 1
ATOM 807 C CA . ASN A 1 104 ? 16.564 -1.769 -9.899 1.00 75.81 104 ASN A CA 1
ATOM 808 C C . ASN A 1 104 ? 15.752 -3.008 -10.276 1.00 75.81 104 ASN A C 1
ATOM 810 O O . ASN A 1 104 ? 15.996 -3.615 -11.319 1.00 75.81 104 ASN A O 1
ATOM 814 N N . ILE A 1 105 ? 14.815 -3.387 -9.413 1.00 83.06 105 ILE A N 1
ATOM 815 C CA . ILE A 1 105 ? 13.947 -4.540 -9.636 1.00 83.06 105 ILE A CA 1
ATOM 816 C C . ILE A 1 105 ? 12.552 -4.020 -9.970 1.00 83.06 105 ILE A C 1
ATOM 818 O O . ILE A 1 105 ? 11.946 -3.324 -9.156 1.00 83.06 105 ILE A O 1
ATOM 822 N N . GLU A 1 106 ? 12.065 -4.350 -11.166 1.00 88.00 106 GLU A N 1
ATOM 823 C CA . GLU A 1 106 ? 10.708 -4.014 -11.600 1.00 88.00 106 GLU A CA 1
ATOM 824 C C . GLU A 1 106 ? 9.696 -4.861 -10.826 1.00 88.00 106 GLU A C 1
ATOM 826 O O . GLU A 1 106 ? 9.838 -6.079 -10.701 1.00 88.00 106 GLU A O 1
ATOM 831 N N . VAL A 1 107 ? 8.681 -4.205 -10.281 1.00 89.88 107 VAL A N 1
ATOM 832 C CA . VAL A 1 107 ? 7.602 -4.822 -9.516 1.00 89.88 107 VAL A CA 1
ATOM 833 C C . VAL A 1 107 ? 6.406 -4.989 -10.421 1.00 89.88 107 VAL A C 1
ATOM 835 O O . VAL A 1 107 ? 5.982 -4.046 -11.077 1.00 89.88 107 VAL A O 1
ATOM 838 N N . LEU A 1 108 ? 5.859 -6.195 -10.421 1.00 90.69 108 LEU A N 1
ATOM 839 C CA . LEU A 1 108 ? 4.689 -6.552 -11.212 1.00 90.69 108 LEU A CA 1
ATOM 840 C C . LEU A 1 108 ? 3.415 -6.505 -10.369 1.00 90.69 108 LEU A C 1
ATOM 842 O O . LEU A 1 108 ? 2.349 -6.182 -10.876 1.00 90.69 108 LEU A O 1
ATOM 846 N N . ASN A 1 109 ? 3.507 -6.874 -9.089 1.00 92.56 109 ASN A N 1
ATOM 847 C CA . ASN A 1 109 ? 2.362 -6.880 -8.184 1.00 92.56 109 ASN A CA 1
ATOM 848 C C . ASN A 1 109 ? 2.810 -6.898 -6.717 1.00 92.56 109 ASN A C 1
ATOM 850 O O . ASN A 1 109 ? 3.799 -7.553 -6.376 1.00 92.56 109 ASN A O 1
ATOM 854 N N . ILE A 1 110 ? 2.049 -6.229 -5.853 1.00 91.75 110 ILE A N 1
ATOM 855 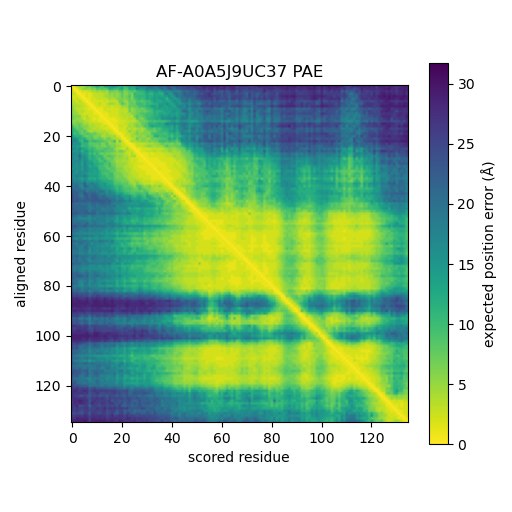C CA . ILE A 1 110 ? 2.245 -6.212 -4.402 1.00 91.75 110 ILE A CA 1
ATOM 856 C C . ILE A 1 110 ? 0.983 -6.782 -3.756 1.00 91.75 110 ILE A C 1
ATOM 858 O O . ILE A 1 110 ? -0.116 -6.293 -3.994 1.00 91.75 110 ILE A O 1
ATOM 862 N N . SER A 1 111 ? 1.135 -7.809 -2.920 1.00 92.50 111 SER A N 1
ATOM 863 C CA . SER A 1 111 ? 0.037 -8.409 -2.168 1.00 92.50 111 SER A CA 1
ATOM 864 C C . SER A 1 111 ? 0.339 -8.373 -0.677 1.00 92.50 111 SER A C 1
ATOM 866 O O . SER A 1 111 ? 1.075 -9.212 -0.153 1.00 92.50 111 SER A O 1
ATOM 868 N N . VAL A 1 112 ? -0.259 -7.398 0.010 1.00 90.06 112 VAL A N 1
ATOM 869 C CA . VAL A 1 112 ? -0.098 -7.215 1.461 1.00 90.06 112 VAL A CA 1
ATOM 870 C C . VAL A 1 112 ? -0.789 -8.339 2.233 1.00 90.06 112 VAL A C 1
ATOM 872 O O . VAL A 1 112 ? -0.197 -8.884 3.159 1.00 90.06 112 VAL A O 1
ATOM 875 N N . SER A 1 113 ? -1.977 -8.771 1.796 1.00 89.88 113 SER A N 1
ATOM 876 C CA . SER A 1 113 ? -2.720 -9.877 2.422 1.00 89.88 113 SER A CA 1
ATOM 877 C C . SER A 1 113 ? -1.948 -11.199 2.430 1.00 89.88 113 SER A C 1
ATOM 879 O O . SER A 1 113 ? -2.072 -11.977 3.372 1.00 89.88 113 SER A O 1
ATOM 881 N N . HIS A 1 114 ? -1.120 -11.441 1.410 1.00 91.19 114 HIS A N 1
ATOM 882 C CA . HIS A 1 114 ? -0.265 -12.626 1.327 1.00 91.19 114 HIS A CA 1
ATOM 883 C C . HIS A 1 114 ? 1.191 -12.371 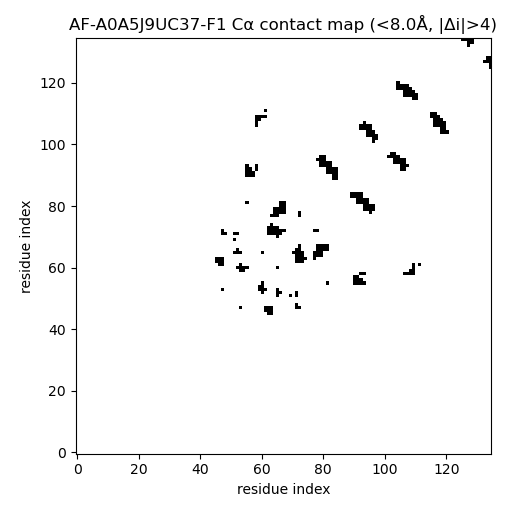1.743 1.00 91.19 114 HIS A C 1
ATOM 885 O O . HIS A 1 114 ? 1.984 -13.312 1.708 1.00 91.19 114 HIS A O 1
ATOM 891 N N . GLY A 1 115 ? 1.567 -11.130 2.073 1.00 89.44 115 GLY A N 1
ATOM 892 C CA . GLY A 1 115 ? 2.947 -10.742 2.383 1.00 89.44 115 GLY A CA 1
ATOM 893 C C . GLY A 1 115 ? 3.940 -11.004 1.243 1.00 89.44 115 GLY A C 1
ATOM 894 O O . GLY A 1 115 ? 5.067 -11.428 1.493 1.00 89.44 115 GLY A O 1
ATOM 895 N N . LYS A 1 116 ? 3.521 -10.832 -0.018 1.00 92.25 116 LYS A N 1
ATOM 896 C CA . LYS A 1 116 ? 4.311 -11.198 -1.208 1.00 92.25 116 LYS A CA 1
ATOM 897 C C . LYS A 1 116 ? 4.415 -10.045 -2.194 1.00 92.25 116 LYS A C 1
ATOM 899 O O . LYS A 1 116 ? 3.433 -9.364 -2.471 1.00 92.25 116 LYS A O 1
ATOM 904 N N . THR A 1 117 ? 5.579 -9.934 -2.822 1.00 90.06 117 THR A N 1
ATOM 905 C CA . THR A 1 117 ? 5.815 -9.030 -3.950 1.00 90.06 117 THR A CA 1
ATOM 906 C C . THR A 1 117 ? 6.283 -9.847 -5.144 1.00 90.06 117 THR A C 1
ATOM 908 O O . THR A 1 117 ? 7.244 -10.612 -5.045 1.00 90.06 117 THR A O 1
ATOM 911 N N . ARG A 1 118 ? 5.607 -9.694 -6.282 1.00 91.69 118 ARG A N 1
ATOM 912 C CA . ARG A 1 118 ? 6.030 -10.276 -7.556 1.00 91.69 118 ARG A CA 1
ATOM 913 C C . ARG A 1 118 ? 6.915 -9.279 -8.273 1.00 91.69 118 ARG A C 1
ATOM 915 O O . ARG A 1 118 ? 6.526 -8.132 -8.479 1.00 91.69 118 ARG A O 1
ATOM 922 N N . VAL A 1 119 ? 8.084 -9.742 -8.679 1.00 89.62 119 VAL A N 1
ATOM 923 C CA . VAL A 1 119 ? 9.074 -8.932 -9.379 1.00 89.62 119 VAL A CA 1
ATOM 924 C C . VAL A 1 119 ? 9.408 -9.540 -10.729 1.00 89.62 119 VAL A C 1
ATOM 926 O O . VAL A 1 119 ? 9.329 -10.759 -10.905 1.00 89.62 119 VAL A O 1
ATOM 929 N N . LEU A 1 120 ? 9.785 -8.692 -11.678 1.00 86.38 120 LEU A N 1
ATOM 930 C CA . LEU A 1 120 ? 10.307 -9.132 -12.956 1.00 86.38 120 LEU A CA 1
ATOM 931 C C . LEU A 1 120 ? 11.739 -9.628 -12.759 1.00 86.38 120 LEU A C 1
ATOM 933 O O . LEU A 1 120 ? 12.634 -8.872 -12.376 1.00 86.38 120 LEU A O 1
ATOM 937 N N . ASN A 1 121 ? 11.958 -10.905 -13.056 1.00 83.25 121 ASN A N 1
ATOM 938 C CA . ASN A 1 121 ? 13.295 -11.470 -13.105 1.00 83.25 121 ASN A CA 1
ATOM 939 C C . ASN A 1 121 ? 13.874 -11.283 -14.511 1.00 83.25 121 ASN A C 1
ATOM 941 O O . ASN A 1 121 ? 13.299 -11.770 -15.485 1.00 83.25 121 ASN A O 1
ATOM 945 N N . ARG A 1 122 ? 15.013 -10.596 -14.628 1.00 76.19 122 ARG A N 1
ATOM 946 C CA . ARG A 1 122 ? 15.733 -10.503 -15.904 1.00 76.19 122 ARG A CA 1
ATOM 947 C C . ARG A 1 122 ? 16.551 -11.775 -16.101 1.00 76.19 122 ARG A C 1
ATOM 949 O O . ARG A 1 122 ? 17.260 -12.199 -15.192 1.00 76.19 122 ARG A O 1
ATOM 956 N N . ILE A 1 123 ? 16.451 -12.380 -17.282 1.00 79.06 123 ILE A N 1
ATOM 957 C CA . ILE A 1 123 ? 17.264 -13.546 -17.641 1.00 79.06 123 ILE A CA 1
ATOM 958 C C . ILE A 1 123 ? 18.735 -13.117 -17.636 1.00 79.06 123 ILE A C 1
ATOM 960 O O . ILE A 1 123 ? 19.085 -12.099 -18.235 1.00 79.06 123 ILE A O 1
ATOM 964 N N . SER A 1 124 ? 19.583 -13.874 -16.935 1.00 76.56 124 SER A N 1
ATOM 965 C CA . SER A 1 124 ? 21.023 -13.616 -16.926 1.00 76.56 124 SER A CA 1
ATOM 966 C C . SER A 1 124 ? 21.591 -13.824 -18.325 1.00 76.56 124 SER A C 1
ATOM 968 O O . SER A 1 124 ? 21.333 -14.847 -18.956 1.00 76.56 124 SER A O 1
ATOM 970 N N . THR A 1 125 ? 22.414 -12.890 -18.794 1.00 76.94 125 THR A N 1
ATOM 971 C CA . THR A 1 125 ? 23.208 -13.08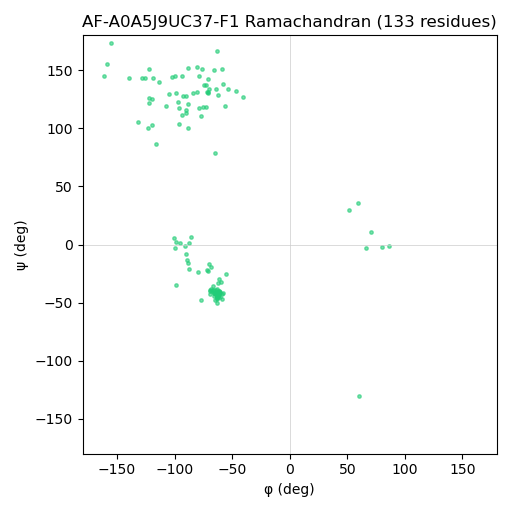6 -20.015 1.00 76.94 125 THR A CA 1
ATOM 972 C C . THR A 1 125 ? 24.329 -14.108 -19.814 1.00 76.94 125 THR A C 1
ATOM 974 O O . THR A 1 125 ? 24.871 -14.623 -20.787 1.00 76.94 125 THR A O 1
ATOM 977 N N . TYR A 1 126 ? 24.665 -14.414 -18.560 1.00 77.38 126 TYR A N 1
ATOM 978 C CA . TYR A 1 126 ? 25.747 -15.305 -18.165 1.00 77.38 126 TYR A CA 1
ATOM 979 C C . TYR A 1 126 ? 25.153 -16.477 -17.369 1.00 77.38 126 TYR A C 1
ATOM 981 O O . TYR A 1 126 ? 24.671 -16.305 -16.243 1.00 77.38 126 TYR A O 1
ATOM 989 N N . CYS A 1 127 ? 25.038 -17.631 -18.025 1.00 84.81 127 CYS A N 1
ATOM 990 C CA . CYS A 1 127 ? 24.337 -18.805 -17.513 1.00 84.81 127 CYS A CA 1
ATOM 991 C C . CYS A 1 127 ? 25.333 -19.863 -17.044 1.00 84.81 127 CYS A C 1
ATOM 993 O O . CYS A 1 127 ? 26.173 -20.307 -17.823 1.00 84.81 127 CYS A O 1
ATOM 995 N N . TYR A 1 128 ? 25.140 -20.360 -15.818 1.00 86.56 128 TYR A N 1
ATOM 996 C CA . TYR A 1 128 ? 25.943 -21.456 -15.291 1.00 86.56 128 TYR A CA 1
ATOM 997 C C . TYR A 1 128 ? 25.877 -22.685 -16.197 1.00 86.56 128 TYR A C 1
ATOM 999 O O . TYR A 1 128 ? 24.820 -23.284 -16.403 1.00 86.56 128 TYR A O 1
ATOM 1007 N N . ASN A 1 129 ? 27.035 -23.075 -16.709 1.00 90.12 129 ASN A N 1
ATOM 1008 C CA . ASN A 1 129 ? 27.216 -24.273 -17.492 1.00 90.12 129 ASN A CA 1
ATOM 1009 C C . ASN A 1 129 ? 27.576 -25.439 -16.550 1.00 90.12 129 ASN A C 1
ATOM 1011 O O . ASN A 1 129 ? 28.672 -25.452 -15.981 1.00 90.12 129 ASN A O 1
ATOM 1015 N N . PRO A 1 130 ? 26.699 -26.451 -16.397 1.00 90.56 130 PRO A N 1
ATOM 1016 C CA . PRO A 1 130 ? 26.929 -27.553 -15.464 1.00 90.56 130 PRO A CA 1
ATOM 1017 C C . PRO A 1 130 ? 28.049 -28.500 -15.915 1.00 90.56 130 PRO A C 1
ATOM 1019 O O . PRO A 1 130 ? 28.644 -29.177 -15.079 1.00 90.56 130 PRO A O 1
ATOM 1022 N N . ILE A 1 131 ? 28.358 -28.532 -17.216 1.00 93.19 131 ILE A N 1
ATOM 1023 C CA . ILE A 1 131 ? 29.404 -29.383 -17.797 1.00 93.19 131 ILE A CA 1
ATOM 1024 C C . ILE A 1 131 ? 30.777 -28.782 -17.506 1.00 93.19 131 ILE A C 1
ATOM 1026 O O . ILE A 1 131 ? 31.679 -29.471 -17.039 1.00 93.19 131 ILE A O 1
ATOM 1030 N N . THR A 1 132 ? 30.935 -27.482 -17.755 1.00 93.00 132 THR A N 1
ATOM 1031 C CA . THR A 1 132 ? 32.220 -26.792 -17.567 1.00 93.00 132 THR A CA 1
ATOM 1032 C C . THR A 1 132 ? 32.392 -26.218 -16.161 1.00 93.00 132 THR A C 1
ATOM 1034 O O . THR A 1 132 ? 33.483 -25.758 -15.827 1.00 93.00 132 THR A O 1
ATOM 1037 N N . ARG A 1 133 ? 31.334 -26.243 -15.336 1.00 87.19 133 ARG A N 1
ATOM 1038 C CA . ARG A 1 133 ? 31.231 -25.608 -14.010 1.00 87.19 133 ARG A CA 1
ATOM 1039 C C . ARG A 1 133 ? 31.625 -24.131 -13.997 1.00 87.19 133 ARG A C 1
ATOM 1041 O O . ARG A 1 133 ? 32.108 -23.622 -12.986 1.00 87.19 133 ARG A O 1
ATOM 1048 N N . LYS A 1 134 ? 31.412 -23.443 -15.114 1.00 86.81 134 LYS A N 1
ATOM 1049 C CA . LYS A 1 134 ? 31.622 -22.001 -15.238 1.00 86.81 134 LYS A CA 1
ATOM 1050 C C . LYS A 1 134 ? 30.278 -21.295 -15.172 1.00 86.81 134 LYS A C 1
ATOM 1052 O O . LYS A 1 134 ? 29.287 -21.840 -15.651 1.00 86.81 134 LYS A O 1
ATOM 1057 N N . MET A 1 135 ? 30.257 -20.118 -14.550 1.00 77.31 135 MET A N 1
ATOM 1058 C CA . MET A 1 135 ? 29.171 -19.164 -14.779 1.00 77.31 135 MET A CA 1
ATOM 1059 C C . MET A 1 135 ? 29.204 -18.694 -16.226 1.00 77.31 135 MET A C 1
ATOM 1061 O O . MET A 1 135 ? 30.320 -18.743 -16.807 1.00 77.31 135 MET A O 1
#

Sequence (135 aa):
VSTYYRKQRKHISDILWKQHFQRAEYMASVLLVGVAIVLSLAYISAQPAPGCQTHCGDVEIPYPFGIVGTGCALEKGFEINCSKTVDGEKPNIVIFRKKPNIVNIEVLNISVSHGKTRVLNRISTYCYNPITRKM

Foldseek 3Di:
DVVVVVVVVVVVVVVVVVVVVVVVVVVVVVVVVVVVVVVVVVVVVQAFDPPFDQDFFPEGNGPCAGDPPPPRHPDPQRHWHFAQDPVNPGTTWTFHQDPDPGDTWTWDYDDPVVRDTDTDDDDDPFDQDPVVRGD

Solvent-accessible surface area (backbone atoms only — not comparable to full-atom values): 7935 Å² total; per-residue (Å²): 111,71,68,58,56,53,52,51,50,52,53,51,49,52,52,52,50,50,53,53,53,52,51,50,53,52,50,51,51,52,48,52,52,51,52,52,52,55,55,53,55,54,54,60,73,59,49,57,57,91,90,52,72,45,60,37,53,93,26,61,41,58,50,56,31,16,47,65,93,68,80,35,26,77,46,84,89,33,39,30,44,72,40,73,48,94,81,68,84,49,67,32,42,36,28,44,71,44,79,89,70,78,49,78,38,43,49,64,43,65,37,77,95,75,74,45,71,45,60,62,81,78,80,70,94,67,62,71,37,84,88,79,71,39,97

InterPro domains:
  IPR025287 Wall-associated receptor kinase, galacturonan-binding domain [PF13947] (52-119)

Secondary structure (DSSP, 8-state):
-HHHHHHHHHHHHHHHHHHHHHHHHHHHHHHHHHHHHHHHHHHHHTSPPTT---EETTEE--TT-EETTSS-SSSGGGEEEEE--TTSSS--EEEEEETTTTEEEEEEEEETTTTEEEEPPPPPSS--BTTTTB-

Radius of gyration: 30.78 Å; Cα contacts (8 Å, |Δi|>4): 154; chains: 1; bounding box: 74×42×88 Å

pLDDT: mean 82.2, std 9.63, range [57.16, 94.94]

Organism: NCBI:txid38414